Protein AF-A0A377BRZ7-F1 (afdb_monomer)

Foldseek 3Di:
DDPPDDCVVQVVVVHDCDVVDDDDDDPVDDPLVVVLVVLVVQLVPPPLPDPCNVPVSVLLNVQSVCVVVVNHDDCSVVVD

Solvent-accessible surface area (backbone atoms only — not comparable to full-atom values): 5152 Å² total; per-residue (Å²): 135,85,81,85,82,56,81,80,59,36,60,78,70,71,41,82,75,68,93,70,82,76,83,89,75,62,93,88,57,60,64,63,62,54,52,35,54,52,38,52,47,47,44,70,68,50,86,48,80,47,68,65,52,50,57,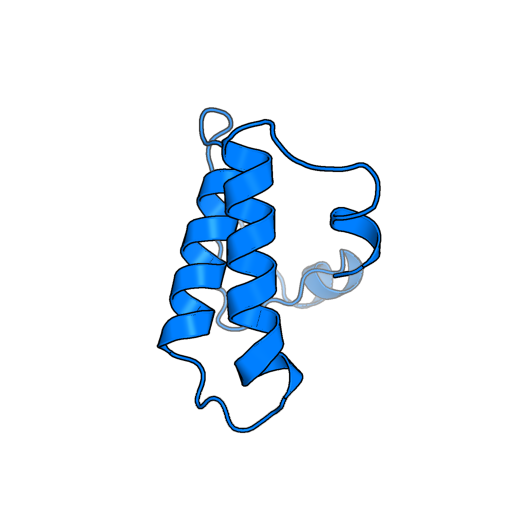39,32,61,47,52,38,50,52,42,52,30,46,74,70,72,66,59,57,99,58,64,79,76,74,107

InterPro domains:
  IPR001949 NADH:ubiquinone oxidoreductase, 51kDa subunit, conserved site [PS00645] (45-56)
  IPR019575 NADH-ubiquinone oxidoreductase 51kDa subunit, iron-sulphur binding domain [PF10589] (34-79)
  IPR019575 NADH-ubiquinone oxidoreductase 51kDa subunit, iron-sulphur binding domain [SM00928] (32-77)
  IPR037207 NADH-ubiquinone oxidoreductase 51kDa subunit, iron-sulphur binding domain superfamily [G3DSA:1.20.1440.230] (30-80)
  IPR037207 NADH-ubiquinone oxidoreductase 51kDa subunit, iron-sulphur binding domain superfamily [SSF140490] (29-78)
  IPR050837 Complex I 51 kDa subunit [PTHR11780] (12-79)

Structure (mmCIF, N/CA/C/O backbone):
data_AF-A0A377BRZ7-F1
#
_entry.id   AF-A0A377BRZ7-F1
#
loop_
_atom_site.group_PDB
_atom_site.id
_atom_site.type_symbol
_atom_site.label_atom_id
_atom_site.label_alt_id
_atom_site.label_comp_id
_atom_site.label_asym_id
_atom_site.label_entity_id
_atom_site.label_seq_id
_atom_site.pdbx_PDB_ins_code
_atom_site.Cartn_x
_atom_site.Cartn_y
_atom_site.Cartn_z
_atom_site.occupancy
_atom_site.B_iso_or_equiv
_atom_site.auth_seq_id
_atom_site.auth_comp_id
_atom_site.auth_asym_id
_atom_site.auth_atom_id
_atom_site.pdbx_PDB_model_num
ATOM 1 N N . MET A 1 1 ? -22.922 18.212 -6.899 1.00 31.73 1 MET A N 1
ATOM 2 C CA . MET A 1 1 ? -21.858 19.240 -6.887 1.00 31.73 1 MET A CA 1
ATOM 3 C C . MET A 1 1 ? -20.727 18.754 -7.783 1.00 31.73 1 MET A C 1
ATOM 5 O O . MET A 1 1 ? -20.011 17.845 -7.398 1.00 31.73 1 MET A O 1
ATOM 9 N N . ILE A 1 2 ? -20.627 19.269 -9.012 1.00 30.98 2 ILE A N 1
ATOM 10 C CA . ILE A 1 2 ? -19.517 18.951 -9.924 1.00 30.98 2 ILE A CA 1
ATOM 11 C C . ILE A 1 2 ? -18.341 19.853 -9.530 1.00 30.98 2 ILE A C 1
ATOM 13 O O . ILE A 1 2 ? -18.409 21.071 -9.688 1.00 30.98 2 ILE A O 1
ATOM 17 N N . CYS A 1 3 ? -17.284 19.275 -8.956 1.00 39.66 3 CYS A N 1
ATOM 18 C CA . CYS A 1 3 ? -16.040 20.004 -8.722 1.00 39.66 3 CYS A CA 1
ATOM 19 C C . CYS A 1 3 ? -15.403 20.326 -10.078 1.00 39.66 3 CYS A C 1
ATOM 21 O O . CYS A 1 3 ? -14.923 19.437 -10.782 1.00 39.66 3 CYS A O 1
ATOM 23 N N . ARG A 1 4 ? -15.406 21.607 -10.457 1.00 37.34 4 ARG A N 1
ATOM 24 C CA . ARG A 1 4 ? -14.688 22.114 -11.630 1.00 37.34 4 ARG A CA 1
ATOM 25 C C . ARG A 1 4 ? -13.184 22.081 -11.331 1.00 37.34 4 ARG A C 1
ATOM 27 O O . ARG A 1 4 ? -12.649 23.013 -10.740 1.00 37.34 4 ARG A O 1
ATOM 34 N N . TRP A 1 5 ? -12.506 21.014 -11.743 1.00 49.81 5 TRP A N 1
ATOM 35 C CA . TRP A 1 5 ? -11.058 20.885 -11.580 1.00 49.81 5 TRP A CA 1
ATOM 36 C C . TRP A 1 5 ? -10.299 21.580 -12.713 1.00 49.81 5 TRP A C 1
ATOM 38 O O . TRP A 1 5 ? -10.500 21.293 -13.890 1.00 49.81 5 TRP A O 1
ATOM 48 N N . ASN A 1 6 ? -9.416 22.507 -12.338 1.00 50.62 6 ASN A N 1
ATOM 49 C CA . ASN A 1 6 ? -8.483 23.182 -13.235 1.00 50.62 6 ASN A CA 1
ATOM 50 C C . ASN A 1 6 ? -7.090 22.554 -13.055 1.00 50.62 6 ASN A C 1
ATOM 52 O O . ASN A 1 6 ? -6.591 22.468 -11.930 1.00 50.62 6 ASN A O 1
ATOM 56 N N . SER A 1 7 ? -6.457 22.117 -14.148 1.00 52.69 7 SER A N 1
ATOM 57 C CA . SER A 1 7 ? -5.211 21.331 -14.130 1.00 52.69 7 SER A CA 1
ATOM 58 C C . SER A 1 7 ? -4.043 22.025 -13.415 1.00 52.69 7 SER A C 1
ATOM 60 O O . SER A 1 7 ? -3.185 21.354 -12.845 1.00 52.69 7 SER A O 1
ATOM 62 N N . LYS A 1 8 ? -4.034 23.365 -13.359 1.00 49.28 8 LYS A N 1
ATOM 63 C CA . LYS A 1 8 ? -2.992 24.150 -12.670 1.00 49.28 8 LYS A CA 1
ATOM 64 C C . LYS A 1 8 ? -3.031 24.059 -11.139 1.00 49.28 8 LYS A C 1
ATOM 66 O O . LYS A 1 8 ? -2.012 24.312 -10.503 1.00 49.28 8 LYS A O 1
ATOM 71 N N . VAL A 1 9 ? -4.173 23.722 -10.535 1.00 54.38 9 VAL A N 1
ATOM 72 C CA . VAL A 1 9 ? -4.327 23.682 -9.064 1.00 54.38 9 VAL A CA 1
ATOM 73 C C . VAL A 1 9 ? -3.812 22.368 -8.469 1.00 54.38 9 VAL A C 1
ATOM 75 O O . VAL A 1 9 ? -3.295 22.355 -7.356 1.00 54.38 9 VAL A O 1
ATOM 78 N N . SER A 1 10 ? -3.884 21.271 -9.222 1.00 50.41 10 SER A N 1
ATOM 79 C CA . SER A 1 10 ? -3.607 19.924 -8.707 1.00 50.41 10 SER A CA 1
ATOM 80 C C . SER A 1 10 ? -2.123 19.690 -8.388 1.00 50.41 10 SER A C 1
ATOM 82 O O . SER A 1 10 ? -1.798 19.206 -7.306 1.00 50.41 10 SER A O 1
ATOM 84 N N . VAL A 1 11 ? -1.213 20.178 -9.241 1.00 56.06 11 VAL A N 1
ATOM 85 C CA . VAL A 1 11 ? 0.244 20.036 -9.039 1.00 56.06 11 VAL A CA 1
ATOM 86 C C . VAL A 1 11 ? 0.729 20.785 -7.794 1.00 56.06 11 VAL A C 1
ATOM 88 O O . VAL A 1 11 ? 1.635 20.327 -7.103 1.00 56.06 11 VAL A O 1
ATOM 91 N N . LYS A 1 12 ? 0.099 21.918 -7.464 1.00 47.34 12 LYS A N 1
ATOM 92 C CA . LYS A 1 12 ? 0.452 22.729 -6.288 1.00 47.34 12 LYS A CA 1
ATOM 93 C C . LYS A 1 12 ? 0.031 22.067 -4.971 1.00 47.34 12 LYS A C 1
ATOM 95 O O . LYS A 1 12 ? 0.643 22.323 -3.943 1.00 47.34 12 LYS A O 1
ATOM 100 N N . ALA A 1 13 ? -0.982 21.204 -5.026 1.00 63.22 13 ALA A N 1
ATOM 101 C CA . ALA A 1 13 ? -1.442 20.378 -3.915 1.00 63.22 13 ALA A CA 1
ATOM 102 C C . ALA A 1 13 ? -0.727 19.011 -3.847 1.00 63.22 13 ALA A C 1
ATOM 104 O O . ALA A 1 13 ? -1.151 18.141 -3.096 1.00 63.22 13 ALA A O 1
ATOM 105 N N . GLY A 1 14 ? 0.316 18.784 -4.662 1.00 55.72 14 GLY A N 1
ATOM 106 C CA . GLY A 1 14 ? 1.025 17.499 -4.743 1.00 55.72 14 GLY A CA 1
ATOM 107 C C . GLY A 1 14 ? 0.222 16.375 -5.407 1.00 55.72 14 GLY A C 1
ATOM 108 O O . GLY A 1 14 ? 0.711 15.256 -5.536 1.00 55.72 14 GLY A O 1
ATOM 109 N N . SER A 1 15 ? -0.995 16.663 -5.871 1.00 55.50 15 SER A N 1
ATOM 110 C CA . SER A 1 15 ? -1.857 15.695 -6.531 1.00 55.50 15 SER A CA 1
ATOM 111 C C . SER A 1 15 ? -1.503 15.630 -8.016 1.00 55.50 15 SER A C 1
ATOM 113 O O . SER A 1 15 ? -1.513 16.630 -8.739 1.00 55.50 15 SER A O 1
ATOM 1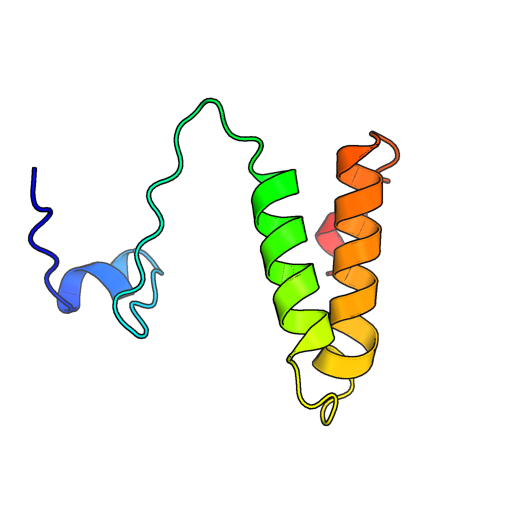15 N N . ARG A 1 16 ? -1.140 14.438 -8.490 1.00 57.84 16 ARG A N 1
ATOM 116 C CA . ARG A 1 16 ? -0.990 14.168 -9.920 1.00 57.84 16 ARG A CA 1
ATOM 117 C C . ARG A 1 16 ? -2.333 13.685 -10.451 1.00 57.84 16 ARG A C 1
ATOM 119 O O . ARG A 1 16 ? -2.687 12.522 -10.293 1.00 57.84 16 ARG A O 1
ATOM 126 N N . LEU A 1 17 ? -3.068 14.578 -11.109 1.00 61.53 17 LEU A N 1
ATOM 127 C CA . LEU A 1 17 ? -4.196 14.187 -11.952 1.00 61.53 17 LEU A CA 1
ATOM 128 C C . LEU A 1 17 ? -3.651 13.431 -13.172 1.00 61.53 17 LEU A C 1
ATOM 130 O O . LEU A 1 17 ? -3.208 14.049 -14.136 1.00 61.53 17 LEU A O 1
ATOM 134 N N . GLY A 1 18 ? -3.644 12.099 -13.095 1.00 65.69 18 GLY A N 1
ATOM 135 C CA . GLY A 1 18 ? -3.426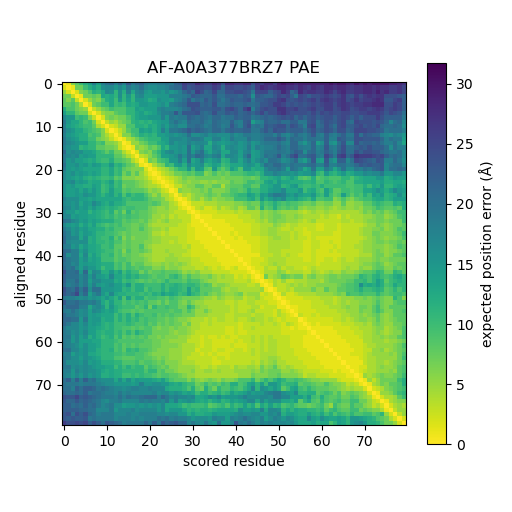 11.208 -14.239 1.00 65.69 18 GLY A CA 1
ATOM 136 C C . GLY A 1 18 ? -4.648 11.213 -15.166 1.00 65.69 18 GLY A C 1
ATOM 137 O O . GLY A 1 18 ? -5.042 12.256 -15.676 1.00 65.69 18 GLY A O 1
ATOM 138 N N . THR A 1 19 ? -5.323 10.075 -15.330 1.00 65.38 19 THR A N 1
ATOM 139 C CA . THR A 1 19 ? -6.534 9.891 -16.168 1.00 65.38 19 THR A CA 1
ATOM 140 C C . THR A 1 19 ? -7.792 10.623 -15.655 1.00 65.38 19 THR A C 1
ATOM 142 O O . THR A 1 19 ? -8.910 10.218 -15.949 1.00 65.38 19 THR A O 1
ATOM 145 N N . ALA A 1 20 ? -7.632 11.670 -14.837 1.00 59.66 20 ALA A N 1
ATOM 146 C CA . ALA A 1 20 ? -8.701 12.341 -14.091 1.00 59.66 20 ALA A CA 1
ATOM 147 C C . ALA A 1 20 ? -9.551 11.390 -13.220 1.00 59.66 20 ALA A C 1
ATOM 149 O O . ALA A 1 20 ? -10.723 11.653 -12.956 1.00 59.66 20 ALA A O 1
ATOM 150 N N . LEU A 1 21 ? -8.954 10.286 -12.757 1.00 57.81 21 LEU A N 1
ATOM 151 C CA . LEU A 1 21 ? -9.621 9.305 -11.910 1.00 57.81 21 LEU A CA 1
ATOM 152 C C . LEU A 1 21 ? -9.664 9.840 -10.473 1.00 57.81 21 LEU A C 1
ATOM 154 O O . LEU A 1 21 ? -8.655 9.860 -9.773 1.00 57.81 21 LEU A O 1
ATOM 158 N N . ALA A 1 22 ? -10.828 10.342 -10.066 1.00 65.50 22 ALA A N 1
ATOM 159 C CA . ALA A 1 22 ? -11.089 10.806 -8.711 1.00 65.50 22 ALA A CA 1
ATOM 160 C C . ALA A 1 22 ? -11.945 9.760 -7.992 1.00 65.50 22 ALA A C 1
ATOM 162 O O . ALA A 1 22 ? -13.068 9.483 -8.410 1.00 65.50 22 ALA A O 1
ATOM 163 N N . MET A 1 23 ? -11.416 9.181 -6.915 1.00 70.31 23 MET A N 1
ATOM 164 C CA . MET A 1 23 ? -12.182 8.299 -6.038 1.00 70.31 23 MET A CA 1
ATOM 165 C C . MET A 1 23 ? -12.750 9.139 -4.896 1.00 70.31 23 MET A C 1
ATOM 167 O O . MET A 1 23 ? -11.994 9.705 -4.109 1.00 70.31 23 MET A O 1
ATOM 171 N N . ALA A 1 24 ? -14.075 9.256 -4.833 1.00 74.88 24 ALA A N 1
ATOM 172 C CA . ALA A 1 24 ? -14.752 9.809 -3.668 1.00 74.88 24 ALA A CA 1
ATOM 173 C C . ALA A 1 24 ? -14.899 8.685 -2.637 1.00 74.88 24 ALA A C 1
ATOM 175 O O . ALA A 1 24 ? -15.550 7.679 -2.913 1.00 74.88 24 ALA A O 1
ATOM 176 N N . VAL A 1 25 ? -14.249 8.844 -1.488 1.00 75.31 25 VAL A N 1
ATOM 177 C CA . VAL A 1 25 ? -14.266 7.878 -0.387 1.00 75.31 25 VAL A CA 1
ATOM 178 C C . VAL A 1 25 ? -15.028 8.522 0.762 1.00 75.31 25 VAL A C 1
ATOM 180 O O . VAL A 1 25 ? -14.737 9.663 1.121 1.00 75.31 25 VAL A O 1
ATOM 183 N N . ASP A 1 26 ? -16.025 7.818 1.287 1.00 80.31 26 ASP A N 1
ATOM 184 C CA . ASP A 1 26 ? -16.782 8.268 2.454 1.00 80.31 26 ASP A CA 1
ATOM 185 C C . ASP A 1 26 ? -15.975 8.051 3.747 1.00 80.31 26 ASP A C 1
ATOM 187 O O . ASP A 1 26 ? -15.098 7.187 3.801 1.00 80.31 26 ASP A O 1
ATOM 191 N N . HIS A 1 27 ? -16.277 8.806 4.804 1.00 74.44 27 HIS A N 1
ATOM 192 C CA . HIS A 1 27 ? -15.586 8.719 6.095 1.00 74.44 27 HIS A CA 1
ATOM 193 C C . HIS A 1 27 ? -15.823 7.395 6.834 1.00 74.44 27 HIS A C 1
ATOM 195 O O . HIS A 1 27 ? -15.058 7.060 7.736 1.00 74.44 27 HIS A O 1
ATOM 201 N N . GLU A 1 28 ? -16.852 6.636 6.458 1.00 78.69 28 GLU A N 1
ATOM 202 C CA . GLU A 1 28 ? -17.130 5.312 7.026 1.00 78.69 28 GLU A CA 1
ATOM 203 C C . GLU A 1 28 ? -16.205 4.212 6.476 1.00 78.69 28 GLU A C 1
ATOM 205 O O . GLU A 1 28 ? -16.134 3.117 7.036 1.00 78.69 28 GLU A O 1
ATOM 210 N N . ILE A 1 29 ? -15.478 4.478 5.385 1.00 78.12 29 ILE A N 1
ATOM 211 C CA . ILE A 1 29 ? -14.629 3.477 4.737 1.00 78.12 29 ILE A CA 1
ATOM 212 C C . ILE A 1 29 ? -13.257 3.429 5.412 1.00 78.12 29 ILE A C 1
ATOM 214 O O . ILE A 1 29 ? -12.561 4.436 5.551 1.00 78.12 29 ILE A O 1
ATOM 218 N N . ASN A 1 30 ? -12.817 2.219 5.761 1.00 80.38 30 ASN A N 1
ATOM 219 C CA . ASN A 1 30 ? -11.459 1.996 6.235 1.00 80.38 30 ASN A CA 1
ATOM 220 C C . ASN A 1 30 ? -10.448 2.249 5.099 1.00 80.38 30 ASN A C 1
ATOM 222 O O . ASN A 1 30 ? -10.368 1.496 4.124 1.00 80.38 30 ASN A O 1
ATOM 226 N N . MET A 1 31 ? -9.653 3.312 5.248 1.00 81.62 31 MET A N 1
ATOM 227 C CA . MET A 1 31 ? -8.631 3.711 4.276 1.00 81.62 31 MET A CA 1
ATOM 228 C C . MET A 1 31 ? -7.565 2.631 4.052 1.00 81.62 31 MET A C 1
ATOM 230 O O . MET A 1 31 ? -7.096 2.470 2.928 1.00 81.62 31 MET A O 1
ATOM 234 N N . VAL A 1 32 ? -7.207 1.855 5.080 1.00 82.94 32 VAL A N 1
ATOM 235 C CA . VAL A 1 32 ? -6.213 0.775 4.969 1.00 82.94 32 VAL A CA 1
ATOM 236 C C . VAL A 1 32 ? -6.745 -0.341 4.073 1.00 82.94 32 VAL A C 1
ATOM 238 O O . VAL A 1 32 ? -6.049 -0.775 3.157 1.00 82.94 32 VAL A O 1
ATOM 241 N N . SER A 1 33 ? -8.004 -0.746 4.259 1.00 83.38 33 SER A N 1
ATOM 242 C CA . SER A 1 33 ? -8.653 -1.761 3.419 1.00 83.38 33 SER A CA 1
ATOM 243 C C . SER A 1 33 ? -8.785 -1.306 1.959 1.00 83.38 33 SER A C 1
ATOM 245 O O . SER A 1 33 ? -8.609 -2.107 1.038 1.00 83.38 33 SER A O 1
ATOM 247 N N . LEU A 1 34 ? -9.052 -0.014 1.727 1.00 85.88 34 LEU A N 1
ATOM 248 C CA . LEU A 1 34 ? -9.101 0.564 0.381 1.00 85.88 34 LEU A CA 1
ATOM 249 C C . LEU A 1 34 ? -7.736 0.490 -0.318 1.00 85.88 34 LEU A C 1
ATOM 251 O O . LEU A 1 34 ? -7.653 0.001 -1.446 1.00 85.88 34 LEU A O 1
ATOM 255 N N . VAL A 1 35 ? -6.672 0.949 0.349 1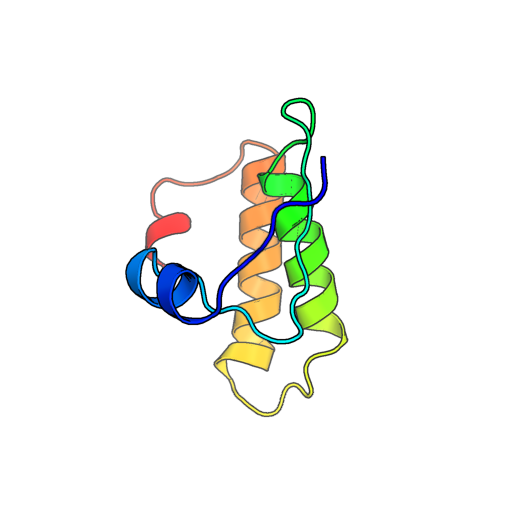.00 86.56 35 VAL A N 1
ATOM 256 C CA . VAL A 1 35 ? -5.310 0.917 -0.207 1.00 86.56 35 VAL A CA 1
ATOM 257 C C . VAL A 1 35 ? -4.858 -0.526 -0.432 1.00 86.56 35 VAL A C 1
ATOM 259 O O . VAL A 1 35 ? -4.320 -0.830 -1.493 1.00 86.56 35 VAL A O 1
ATOM 262 N N . ARG A 1 36 ? -5.182 -1.450 0.483 1.00 88.12 36 ARG A N 1
ATOM 263 C CA . ARG A 1 36 ? -4.878 -2.880 0.329 1.00 88.12 36 ARG A CA 1
ATOM 264 C C . ARG A 1 36 ? -5.485 -3.464 -0.942 1.00 88.12 36 ARG A C 1
ATOM 266 O O . ARG A 1 36 ? -4.804 -4.181 -1.669 1.00 88.12 36 ARG A O 1
ATOM 273 N N . ASN A 1 37 ? -6.750 -3.152 -1.225 1.00 87.81 37 ASN A N 1
ATOM 274 C CA . ASN A 1 37 ? -7.424 -3.615 -2.441 1.00 87.81 37 ASN A CA 1
ATOM 275 C C . ASN A 1 37 ? -6.766 -3.057 -3.711 1.00 87.81 37 ASN A C 1
ATOM 277 O O . ASN A 1 37 ? -6.671 -3.761 -4.718 1.00 87.81 37 ASN A O 1
ATOM 281 N N . LEU A 1 38 ? -6.302 -1.807 -3.666 1.00 86.44 38 LEU A N 1
ATOM 282 C CA . LEU A 1 38 ? -5.620 -1.170 -4.786 1.00 86.44 38 LEU A CA 1
ATOM 283 C C . LEU A 1 38 ? -4.230 -1.779 -5.028 1.00 86.44 38 LEU A C 1
ATOM 285 O O . LEU A 1 38 ? -3.890 -2.109 -6.162 1.00 86.44 38 LEU A O 1
ATOM 289 N N . GLU A 1 39 ? -3.442 -1.983 -3.976 1.00 87.62 39 GLU A N 1
ATOM 290 C CA . GLU A 1 39 ? -2.134 -2.635 -4.081 1.00 87.62 39 GLU A CA 1
ATOM 291 C C . GLU A 1 39 ? -2.248 -4.095 -4.521 1.00 87.62 39 GLU A C 1
ATOM 293 O O . GLU A 1 39 ? -1.454 -4.558 -5.332 1.00 87.62 39 GLU A O 1
ATOM 298 N N . GLU A 1 40 ? -3.274 -4.814 -4.066 1.00 88.50 40 GLU A N 1
ATOM 299 C CA . GLU A 1 40 ? -3.560 -6.184 -4.497 1.00 88.50 40 GLU A CA 1
ATOM 300 C C . GLU A 1 40 ? -3.980 -6.257 -5.975 1.00 88.50 40 GLU A C 1
ATOM 302 O O . GLU A 1 40 ? -3.710 -7.247 -6.660 1.00 88.50 40 GLU A O 1
ATOM 307 N N . PHE A 1 41 ? -4.613 -5.207 -6.502 1.00 88.31 41 PHE A N 1
ATOM 308 C CA . PHE A 1 41 ? -4.833 -5.061 -7.938 1.00 88.31 41 PHE A CA 1
ATOM 309 C C . PHE A 1 41 ? -3.510 -4.831 -8.678 1.00 88.31 41 PHE A C 1
ATOM 311 O O . PHE A 1 41 ? -3.203 -5.568 -9.615 1.00 88.31 41 PHE A O 1
ATOM 318 N N . PHE A 1 42 ? -2.687 -3.884 -8.222 1.00 85.00 42 PHE A N 1
ATOM 319 C CA . PHE A 1 42 ? -1.399 -3.602 -8.857 1.00 85.00 42 PHE A CA 1
ATOM 320 C C . PHE A 1 42 ? -0.430 -4.784 -8.795 1.00 85.00 42 PHE A C 1
ATOM 322 O O . PHE A 1 42 ? 0.261 -5.045 -9.774 1.00 85.00 42 PHE A O 1
ATOM 329 N N . ALA A 1 43 ? -0.407 -5.549 -7.705 1.00 85.50 43 ALA A N 1
ATOM 330 C CA . ALA A 1 43 ? 0.431 -6.738 -7.579 1.00 85.50 43 ALA A CA 1
ATOM 331 C C . ALA A 1 43 ? 0.069 -7.819 -8.614 1.00 85.50 43 ALA A C 1
ATOM 333 O O . ALA A 1 43 ? 0.958 -8.513 -9.103 1.00 85.50 43 ALA A O 1
ATOM 334 N N . ARG A 1 44 ? -1.218 -7.952 -8.970 1.00 85.88 44 ARG 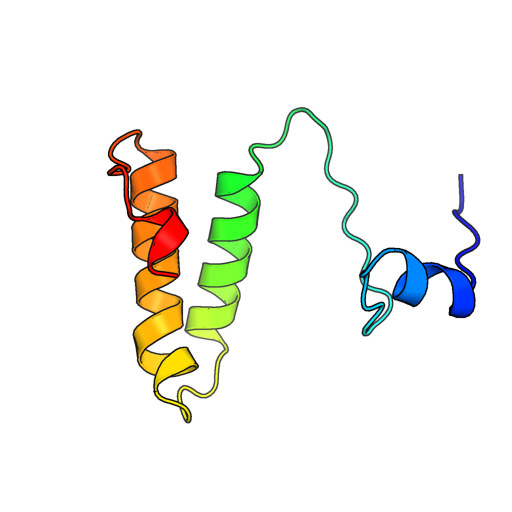A N 1
ATOM 335 C CA . ARG A 1 44 ? -1.695 -8.928 -9.968 1.00 85.88 44 ARG A CA 1
ATOM 336 C C . ARG A 1 44 ? -1.534 -8.451 -11.408 1.00 85.88 44 ARG A C 1
ATOM 338 O O . ARG A 1 44 ? -1.270 -9.272 -12.277 1.00 85.88 44 ARG A O 1
ATOM 345 N N . GLU A 1 45 ? -1.721 -7.156 -11.648 1.00 89.12 45 GLU A N 1
ATOM 346 C CA . GLU A 1 45 ? -1.721 -6.576 -12.998 1.00 89.12 45 GLU A CA 1
ATOM 347 C C . GLU A 1 45 ? -0.335 -6.072 -13.427 1.00 89.12 45 GLU A C 1
ATOM 349 O O . GLU A 1 45 ? -0.075 -5.865 -14.612 1.00 89.12 45 GLU A O 1
ATOM 354 N N . SER A 1 46 ? 0.580 -5.844 -12.478 1.00 85.38 46 SER A N 1
ATOM 355 C CA . SER A 1 46 ? 1.924 -5.392 -12.825 1.00 85.38 46 SER A CA 1
ATOM 356 C C . SER A 1 46 ? 2.639 -6.443 -13.672 1.00 85.38 46 SER A C 1
ATOM 358 O O . SER A 1 46 ? 2.624 -7.636 -13.384 1.00 85.38 46 SER A O 1
ATOM 360 N N . CYS A 1 47 ? 3.345 -5.985 -14.704 1.00 83.00 47 CYS A N 1
ATOM 361 C CA . CYS A 1 47 ? 4.125 -6.847 -15.590 1.00 83.00 47 CYS A CA 1
ATOM 362 C C . CYS A 1 47 ? 5.306 -7.554 -14.895 1.00 83.00 47 CYS A C 1
ATOM 364 O O . CYS A 1 47 ? 6.000 -8.339 -15.536 1.00 83.00 47 CYS A O 1
ATOM 366 N N . GLY A 1 48 ? 5.583 -7.247 -13.619 1.00 82.81 48 GLY A N 1
ATOM 367 C CA . GLY A 1 48 ? 6.630 -7.890 -12.818 1.00 82.81 48 GLY A CA 1
ATOM 368 C C . GLY A 1 48 ? 8.059 -7.696 -13.339 1.00 82.81 48 GLY A C 1
ATOM 369 O O . GLY A 1 48 ? 8.966 -8.393 -12.893 1.00 82.81 48 GLY A O 1
ATOM 370 N N . TRP A 1 49 ? 8.274 -6.773 -14.282 1.00 79.50 49 TRP A N 1
ATOM 371 C CA . TRP A 1 49 ? 9.568 -6.590 -14.947 1.00 79.50 49 TRP A CA 1
ATOM 372 C C . TRP A 1 49 ? 10.635 -5.999 -14.020 1.00 79.50 49 TRP A C 1
ATOM 374 O O . TRP A 1 49 ? 11.803 -6.378 -14.067 1.00 79.50 49 TRP A O 1
ATOM 384 N N . CYS A 1 50 ? 10.233 -5.066 -13.158 1.00 86.62 50 CYS A N 1
ATOM 385 C CA . CYS A 1 50 ? 11.124 -4.400 -12.216 1.00 86.62 50 CYS A CA 1
ATOM 386 C C . CYS A 1 50 ? 11.053 -5.100 -10.854 1.00 86.62 50 CYS A C 1
ATOM 388 O O . CYS A 1 50 ? 9.957 -5.367 -10.362 1.00 86.62 50 CYS A O 1
ATOM 390 N N . THR A 1 51 ? 12.200 -5.311 -10.203 1.00 81.69 51 THR A N 1
ATOM 391 C CA . THR A 1 51 ? 12.297 -5.810 -8.817 1.00 81.69 51 THR A CA 1
ATOM 392 C C . THR A 1 51 ? 11.371 -5.101 -7.818 1.00 81.69 51 THR A C 1
ATOM 394 O O . THR A 1 51 ? 10.703 -5.815 -7.071 1.00 81.69 51 THR A O 1
ATOM 397 N N . PRO A 1 52 ? 11.209 -3.759 -7.815 1.00 83.69 52 PRO A N 1
ATOM 398 C CA . PRO A 1 52 ? 10.246 -3.116 -6.914 1.00 83.69 52 PRO A CA 1
ATOM 399 C C . PRO A 1 52 ? 8.791 -3.526 -7.185 1.00 83.69 52 PRO A C 1
ATOM 401 O O . PRO A 1 52 ? 8.005 -3.646 -6.253 1.00 83.69 52 PRO A O 1
ATOM 404 N N . CYS A 1 53 ? 8.415 -3.799 -8.435 1.00 81.44 53 CYS A N 1
ATOM 405 C CA . CYS A 1 53 ? 7.053 -4.227 -8.761 1.00 81.44 53 CYS A CA 1
ATOM 406 C C . CYS A 1 53 ? 6.844 -5.722 -8.489 1.00 81.44 53 CYS A C 1
ATOM 408 O O . CYS A 1 53 ? 5.787 -6.116 -8.013 1.00 81.44 53 CYS A O 1
ATOM 410 N N . ARG A 1 54 ? 7.851 -6.557 -8.772 1.00 81.81 54 ARG A N 1
ATOM 411 C CA . ARG A 1 54 ? 7.766 -8.012 -8.589 1.00 81.81 54 ARG A CA 1
ATOM 412 C C . ARG A 1 54 ? 7.783 -8.415 -7.118 1.00 81.81 54 ARG A C 1
ATOM 414 O O . ARG A 1 54 ? 6.989 -9.254 -6.709 1.00 81.81 54 ARG A O 1
ATOM 421 N N . ASP A 1 55 ? 8.689 -7.817 -6.351 1.00 84.69 55 ASP A N 1
ATOM 422 C CA . ASP A 1 55 ? 8.972 -8.235 -4.980 1.00 84.69 55 ASP A CA 1
ATOM 423 C C . ASP A 1 55 ? 8.393 -7.233 -3.958 1.00 84.69 55 ASP A C 1
ATOM 425 O O . ASP A 1 55 ? 7.953 -7.641 -2.884 1.00 84.69 55 ASP A O 1
ATOM 429 N N . GLY A 1 56 ? 8.307 -5.943 -4.313 1.00 86.06 56 GLY A N 1
ATOM 430 C CA . GLY A 1 56 ? 7.785 -4.884 -3.440 1.00 86.06 56 GLY A CA 1
ATOM 431 C C . GLY A 1 56 ? 6.259 -4.863 -3.327 1.00 86.06 56 GLY A C 1
ATOM 432 O O . GLY A 1 56 ? 5.748 -4.869 -2.214 1.00 86.06 56 GLY A O 1
ATOM 433 N N . LEU A 1 57 ? 5.510 -4.939 -4.438 1.00 86.19 57 LEU A N 1
ATOM 434 C CA . LEU A 1 57 ? 4.033 -4.913 -4.385 1.00 86.19 57 LEU A CA 1
ATOM 435 C C . LEU A 1 57 ? 3.438 -6.047 -3.521 1.00 86.19 57 LEU A C 1
ATOM 437 O O . LEU A 1 57 ? 2.571 -5.769 -2.690 1.00 86.19 57 LEU A O 1
ATOM 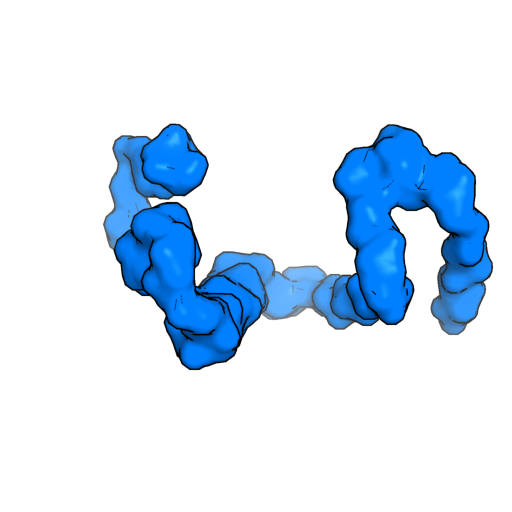441 N N . PRO A 1 58 ? 3.897 -7.314 -3.618 1.00 85.81 58 PRO A N 1
ATOM 442 C CA . PRO A 1 58 ? 3.422 -8.366 -2.718 1.00 85.81 58 PRO A CA 1
ATOM 443 C C . PRO A 1 58 ? 3.834 -8.158 -1.256 1.00 85.81 58 PRO A C 1
ATOM 445 O O . PRO A 1 58 ? 3.177 -8.684 -0.357 1.00 85.81 58 PRO A O 1
ATOM 448 N N . TRP A 1 59 ? 4.933 -7.444 -1.006 1.00 85.94 59 TRP A N 1
ATOM 449 C CA . TRP A 1 59 ? 5.403 -7.130 0.340 1.00 85.94 59 TRP A CA 1
ATOM 450 C C . TRP A 1 59 ? 4.555 -6.024 0.983 1.00 85.94 59 TRP A C 1
ATOM 452 O O . TRP A 1 59 ? 4.078 -6.217 2.102 1.00 85.94 59 TRP A O 1
ATOM 462 N N . SER A 1 60 ? 4.226 -4.962 0.244 1.00 86.50 60 SER A N 1
ATOM 463 C CA . SER A 1 60 ? 3.307 -3.906 0.694 1.00 86.50 60 SER A CA 1
ATOM 464 C C . SER A 1 60 ? 1.919 -4.467 1.040 1.00 86.50 60 SER A C 1
ATOM 466 O O . SER A 1 60 ? 1.402 -4.229 2.133 1.00 86.50 60 SER A O 1
ATOM 468 N N . VAL A 1 61 ? 1.378 -5.378 0.216 1.00 87.06 61 VAL A N 1
ATOM 469 C CA . VAL A 1 61 ? 0.106 -6.069 0.514 1.00 87.06 61 VAL A CA 1
ATOM 470 C C . VAL A 1 61 ? 0.171 -6.871 1.822 1.00 87.06 61 VAL A C 1
ATOM 472 O O . VAL A 1 61 ? -0.823 -6.947 2.550 1.00 87.06 61 VAL A O 1
ATOM 475 N N . LYS A 1 62 ? 1.316 -7.483 2.155 1.00 86.75 62 LYS A N 1
ATOM 476 C CA . LYS A 1 62 ? 1.479 -8.214 3.426 1.00 86.75 62 LYS A CA 1
ATOM 477 C C . LYS A 1 62 ? 1.453 -7.273 4.624 1.00 86.75 62 LYS A C 1
ATOM 479 O O . LYS A 1 62 ? 0.792 -7.605 5.607 1.00 86.75 62 LYS A O 1
ATOM 484 N N . ILE A 1 63 ? 2.109 -6.120 4.524 1.00 86.12 63 ILE A N 1
ATOM 485 C CA . ILE A 1 63 ? 2.112 -5.095 5.573 1.00 86.12 63 ILE A CA 1
ATOM 486 C C . ILE A 1 63 ? 0.715 -4.529 5.775 1.00 86.12 63 ILE A C 1
ATOM 488 O O . ILE A 1 63 ? 0.219 -4.522 6.897 1.00 86.12 63 ILE A O 1
ATOM 492 N N . LEU A 1 64 ? 0.023 -4.146 4.700 1.00 86.00 64 LEU A N 1
ATOM 493 C CA . LEU A 1 64 ? -1.345 -3.638 4.804 1.00 86.00 64 LEU A CA 1
ATOM 494 C C . LEU A 1 64 ? -2.300 -4.666 5.419 1.00 86.00 64 LEU A C 1
ATOM 496 O O . LEU A 1 64 ? -3.1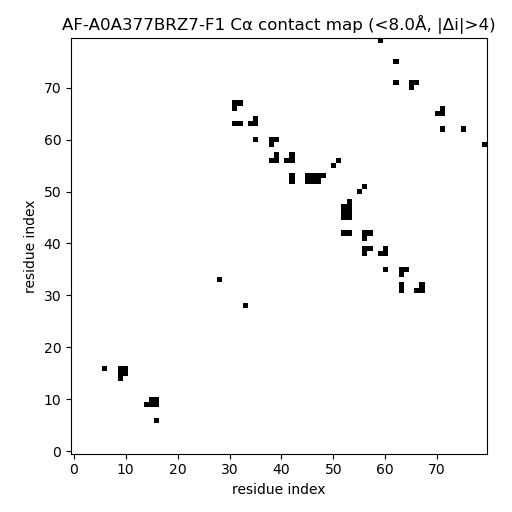73 -4.306 6.204 1.00 86.00 64 LEU A O 1
ATOM 500 N N . ARG A 1 65 ? -2.104 -5.959 5.134 1.00 86.62 65 ARG A N 1
ATOM 501 C CA . ARG A 1 65 ? -2.846 -7.049 5.787 1.00 86.62 65 ARG A CA 1
ATOM 502 C C . ARG A 1 65 ? -2.496 -7.209 7.269 1.00 86.62 65 ARG A C 1
ATOM 504 O O . ARG A 1 65 ? -3.377 -7.568 8.045 1.00 86.62 65 ARG A O 1
ATOM 511 N N . ALA A 1 66 ? -1.240 -7.003 7.662 1.00 85.25 66 ALA A N 1
ATOM 512 C CA . ALA A 1 66 ? -0.831 -7.028 9.067 1.00 85.25 66 ALA A CA 1
ATOM 513 C C . ALA A 1 66 ? -1.409 -5.827 9.833 1.00 85.25 66 ALA A C 1
ATOM 515 O O . ALA A 1 66 ? -1.952 -5.998 10.923 1.00 85.25 66 ALA A O 1
ATOM 516 N N . LEU A 1 67 ? -1.400 -4.641 9.218 1.00 83.19 67 LEU A N 1
ATOM 517 C CA . LEU A 1 67 ? -2.028 -3.430 9.747 1.00 83.19 67 LEU A CA 1
ATOM 518 C C . LEU A 1 67 ? -3.544 -3.600 9.912 1.00 83.19 67 LEU A C 1
ATOM 520 O O . LEU A 1 67 ? -4.083 -3.247 10.956 1.00 83.19 67 LEU A O 1
ATOM 524 N N . GLU A 1 68 ? -4.226 -4.207 8.934 1.00 82.12 68 GLU A N 1
ATOM 525 C CA . GLU A 1 68 ? -5.665 -4.505 9.011 1.00 82.12 68 GLU A CA 1
ATOM 526 C C . GLU A 1 68 ? -6.004 -5.486 10.153 1.00 82.12 68 GLU A C 1
ATOM 528 O O . GLU A 1 68 ? -7.073 -5.389 10.753 1.00 82.12 68 GLU A O 1
ATOM 533 N N . ARG A 1 69 ? -5.084 -6.395 10.506 1.00 84.06 69 ARG A N 1
ATO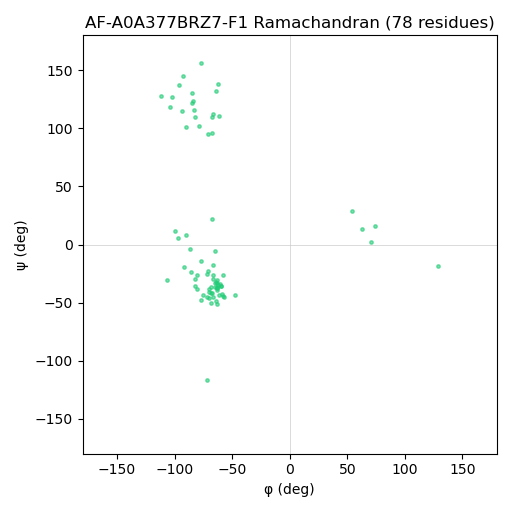M 534 C CA . ARG A 1 69 ? -5.230 -7.332 11.638 1.00 84.06 69 ARG A CA 1
ATOM 535 C C . ARG A 1 69 ? -4.781 -6.771 12.993 1.00 84.06 69 ARG A C 1
ATOM 537 O O . ARG A 1 69 ? -4.941 -7.455 13.999 1.00 84.06 69 ARG A O 1
ATOM 544 N N . GLY A 1 70 ? -4.230 -5.557 13.039 1.00 80.06 70 GLY A N 1
ATOM 545 C CA . GLY A 1 70 ? -3.670 -4.977 14.266 1.00 80.06 70 GLY A CA 1
ATOM 546 C C . GLY A 1 70 ? -2.323 -5.578 14.693 1.00 80.06 70 GLY A C 1
ATOM 547 O O . GLY A 1 70 ? -1.905 -5.384 15.829 1.00 80.06 70 GLY A O 1
ATOM 548 N N . GLU A 1 71 ? -1.638 -6.288 13.793 1.00 79.19 71 GLU A N 1
ATOM 549 C CA . GLU A 1 71 ? -0.328 -6.928 14.011 1.00 79.19 71 GLU A CA 1
ATOM 550 C C . GLU A 1 71 ? 0.836 -6.093 13.444 1.00 79.19 71 GLU A C 1
ATOM 552 O O . GLU A 1 71 ? 1.950 -6.596 13.304 1.00 79.19 71 GLU A O 1
ATOM 557 N N . GLY A 1 72 ? 0.583 -4.836 13.068 1.00 70.62 72 GLY A N 1
ATOM 558 C CA . GLY A 1 72 ? 1.604 -3.953 12.501 1.00 70.62 72 GLY A CA 1
ATOM 559 C C . GLY A 1 72 ? 2.719 -3.663 13.502 1.00 70.62 72 GLY A C 1
ATOM 560 O O . GLY A 1 72 ? 2.449 -3.318 14.656 1.00 70.62 72 GLY A O 1
ATOM 561 N N . GLN A 1 73 ? 3.970 -3.788 13.066 1.00 70.31 73 GLN A N 1
ATOM 562 C CA . GLN A 1 73 ? 5.121 -3.465 13.901 1.00 70.31 73 GLN A CA 1
ATOM 563 C C . GLN A 1 73 ? 5.572 -2.013 13.687 1.00 70.31 73 GLN A C 1
ATOM 565 O O . GLN A 1 73 ? 5.500 -1.494 12.568 1.00 70.31 73 GLN A O 1
ATOM 570 N N . PRO A 1 74 ? 6.060 -1.330 14.743 1.00 60.88 74 PRO A N 1
ATOM 571 C CA . PRO A 1 74 ? 6.706 -0.034 14.581 1.00 60.88 74 PRO A CA 1
ATOM 572 C C . PRO A 1 74 ? 7.953 -0.209 13.699 1.00 60.88 74 PRO A C 1
ATOM 574 O O . PRO A 1 74 ? 8.907 -0.872 14.097 1.00 60.88 74 PRO A O 1
ATOM 577 N N . GLY A 1 75 ? 7.889 0.330 12.478 1.00 67.31 75 GLY A N 1
ATOM 578 C CA . GLY A 1 75 ? 8.900 0.178 11.421 1.00 67.31 75 GLY A CA 1
ATOM 579 C C . GLY A 1 75 ? 8.336 -0.271 10.063 1.00 67.31 75 GLY A C 1
ATOM 580 O O . GLY A 1 75 ? 8.963 -0.034 9.034 1.00 67.31 75 GLY A O 1
ATOM 581 N N . ASP A 1 76 ? 7.125 -0.841 10.020 1.00 67.06 76 ASP A N 1
ATOM 582 C CA . ASP A 1 76 ? 6.507 -1.311 8.764 1.00 67.06 76 ASP A CA 1
ATOM 583 C C . ASP A 1 76 ? 6.221 -0.170 7.765 1.00 67.06 76 ASP A C 1
ATOM 585 O O . ASP A 1 76 ? 6.314 -0.348 6.552 1.00 67.06 76 ASP A O 1
ATOM 589 N N . ILE A 1 77 ? 5.905 1.025 8.272 1.00 64.19 77 ILE A N 1
ATOM 590 C CA . ILE A 1 77 ? 5.600 2.215 7.455 1.00 64.19 77 ILE A CA 1
ATOM 591 C C . ILE A 1 77 ? 6.887 2.898 6.957 1.00 64.19 77 ILE A C 1
ATOM 593 O O . ILE A 1 77 ? 6.877 3.565 5.928 1.00 64.19 77 ILE A O 1
ATOM 597 N N . GLU A 1 78 ? 7.998 2.734 7.676 1.00 61.91 78 GLU A N 1
ATOM 598 C CA . GLU A 1 78 ? 9.272 3.412 7.400 1.00 61.91 78 GLU A CA 1
ATOM 599 C C . GLU A 1 78 ? 10.122 2.662 6.364 1.00 61.91 78 GLU A C 1
ATOM 601 O O . GLU A 1 78 ? 10.949 3.273 5.692 1.00 61.91 78 GLU A O 1
ATOM 606 N N . ASN A 1 79 ? 9.900 1.350 6.222 1.00 53.97 79 ASN A N 1
ATOM 607 C CA . ASN A 1 79 ? 10.637 0.471 5.309 1.00 53.97 79 ASN A CA 1
ATOM 608 C C . ASN A 1 79 ? 9.935 0.221 3.955 1.00 53.97 79 ASN A C 1
ATOM 610 O O . ASN A 1 79 ? 10.423 -0.615 3.191 1.00 53.97 79 ASN A O 1
ATOM 614 N N . THR A 1 80 ? 8.811 0.894 3.665 1.00 44.00 80 THR A N 1
ATOM 615 C CA . THR A 1 80 ? 8.122 0.840 2.354 1.00 44.00 80 THR A CA 1
ATOM 616 C C . THR A 1 80 ? 8.727 1.787 1.328 1.00 44.00 80 THR A C 1
ATOM 618 O O . THR A 1 80 ? 9.031 2.943 1.690 1.00 44.00 80 THR A O 1
#

Secondary structure (DSSP, 8-state):
------HHHHGGGT---SS-------TTS-HHHHHHHHHHHHHHHS---SHIIIIIHHHHHHHHHHHHTT---TTTTT--

Mean predicted aligned err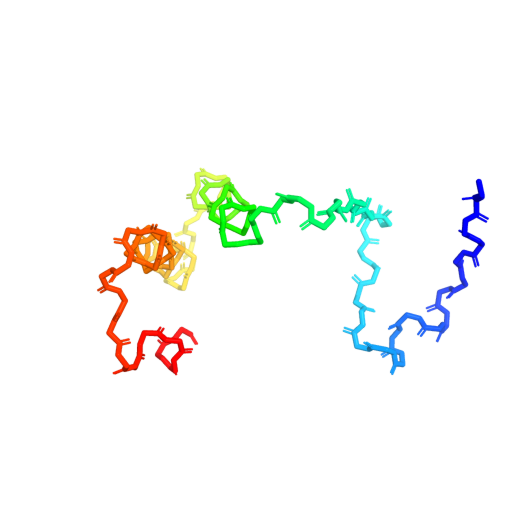or: 10.76 Å

Sequence (80 aa):
MICRWNSKVSVKAGSRLGTALAMAVDHEINMVSLVRNLEEFFARESCGWCTPCRDGLPWSVKILRALERGEGQPGDIENT

Nearest PDB structures (foldseek):
  9fij-assembly1_B  TM=8.470E-01  e=8.517E-03  Aquifex aeolicus VF5
  6q9k-assembly1_B  TM=8.609E-01  e=1.728E-02  Aquifex aeolicus VF5
  6saq-assembly1_B  TM=8.682E-01  e=2.384E-02  Aquifex aeolicus VF5
  9fea-assembly1_B  TM=8.645E-01  e=2.891E-02  Aquifex aeolicus VF5
  9fdv-assembly1_D  TM=8.613E-01  e=4.535E-02  Aquifex aeolicus VF5

Organism: Escherichia coli (NCBI:txid562)

Radius of gyration: 15.59 Å; Cα contacts (8 Å, |Δi|>4): 42; chains: 1; bounding box: 34×33×31 Å

pLDDT: mean 72.64, std 15.47, range [30.98, 89.12]